Protein AF-A0A1B6PD54-F1 (afdb_monomer_lite)

pLDDT: mean 80.86, std 17.31, range [40.09, 98.44]

Secondary structure (DSSP, 8-state):
----------------TTS-SSSPPPHHHHHHHHHSBTTB---HHHHHHHHHHHHHTS-TTS----HHHHHHHHS-TT--HHHHTT--PSPP---HHHHHHHHHHHHHHHHHHHHHHHHHHHHHHHHHHHHHHHHHHHHHHHHHHHHHHHHHHHHHHHHHHHHHHS--

Organism: Sorghum bicolor (NCBI:txid4558)

Sequence (168 aa):
MTLEPSPREDVIKLPKQEKYKDSEPTAIDLFEELHCSKTKGFSEPVKKAIEAITSASVEGGQKAKTSIEAISKVLPKSNTFLRNVGIQQPATKTTNVMKELQAELNAKKLESAGLQQELERLKAQAQESDAKVDKQAEEIESLRKISTDTQSLIRQMITFGQGQINPP

Foldseek 3Di:
DDDDDDDPPPPPPPPDPPVQPPHDDDPQNSCQVVPPDPVGGDDPLVVVLVVLAVVVVPDPDDPRCHNVNSVCSVDDPPDCVCVVVVNDDPDDPDDPVNVVVVVVVVVVVVVVVVVVVVVVVVVVVVVVVVVVVVVVVVVVVVVVVVVVVVVVVVVVVVVVVVCVVDDD

Structure (mmCIF, N/CA/C/O backbone):
data_AF-A0A1B6PD54-F1
#
_entry.id   AF-A0A1B6PD54-F1
#
loop_
_atom_site.group_PDB
_atom_site.id
_atom_site.type_symbol
_atom_site.label_atom_id
_atom_site.label_alt_id
_atom_site.label_comp_id
_atom_site.label_asym_id
_atom_site.label_entity_id
_atom_site.label_seq_id
_atom_site.pdbx_PDB_ins_code
_atom_site.Cartn_x
_atom_site.Cartn_y
_atom_site.Cartn_z
_atom_site.occupancy
_atom_site.B_iso_or_equiv
_atom_site.auth_seq_id
_atom_site.auth_comp_id
_atom_site.auth_asym_id
_atom_site.auth_atom_id
_atom_site.pdbx_PDB_model_num
ATOM 1 N N . MET A 1 1 ? -61.645 -11.854 -9.114 1.00 47.53 1 MET A N 1
ATOM 2 C CA . MET A 1 1 ? -60.333 -11.700 -8.455 1.00 47.53 1 MET A CA 1
ATOM 3 C C . MET A 1 1 ? -60.027 -10.220 -8.364 1.00 47.53 1 MET A C 1
ATOM 5 O O . MET A 1 1 ? -59.552 -9.660 -9.335 1.00 47.53 1 MET A O 1
ATOM 9 N N . THR A 1 2 ? -60.312 -9.607 -7.225 1.00 40.09 2 THR A N 1
ATOM 10 C CA . THR A 1 2 ? -59.657 -8.373 -6.779 1.00 40.09 2 THR A CA 1
ATOM 11 C C . THR A 1 2 ? -59.706 -8.430 -5.262 1.00 40.09 2 THR A C 1
ATOM 13 O O . THR A 1 2 ? -60.776 -8.456 -4.662 1.00 40.09 2 THR A O 1
ATOM 16 N N . LEU A 1 3 ? -58.525 -8.640 -4.687 1.00 40.81 3 LEU A N 1
ATOM 17 C CA . LEU A 1 3 ? -58.269 -8.739 -3.260 1.00 40.81 3 LEU A CA 1
ATOM 18 C C . LEU A 1 3 ? -58.472 -7.356 -2.638 1.00 40.81 3 LEU A C 1
ATOM 20 O O . LEU A 1 3 ? -57.759 -6.418 -2.985 1.00 40.81 3 LEU A O 1
ATOM 24 N N . GLU A 1 4 ? -59.436 -7.251 -1.731 1.00 48.56 4 GLU A N 1
ATOM 25 C CA . GLU A 1 4 ? -59.514 -6.158 -0.761 1.00 48.56 4 GLU A CA 1
ATOM 26 C C . GLU A 1 4 ? -58.259 -6.190 0.134 1.00 48.56 4 GLU A C 1
ATOM 28 O O . GLU A 1 4 ? -57.920 -7.255 0.669 1.00 48.56 4 GLU A O 1
ATOM 33 N N . PRO A 1 5 ? -57.544 -5.067 0.320 1.00 50.06 5 PRO A N 1
ATOM 34 C CA . PRO A 1 5 ? -56.481 -4.991 1.304 1.00 50.06 5 PRO A CA 1
ATOM 35 C C . PRO A 1 5 ? -57.103 -4.877 2.701 1.00 50.06 5 PRO A C 1
ATOM 37 O O . PRO A 1 5 ? -57.653 -3.848 3.076 1.00 50.06 5 PRO A O 1
ATOM 40 N N . SER A 1 6 ? -56.988 -5.946 3.491 1.00 46.81 6 SER A N 1
ATOM 41 C CA . SER A 1 6 ? -57.309 -5.922 4.921 1.00 46.81 6 SER A CA 1
ATOM 42 C C . SER A 1 6 ? -56.401 -4.909 5.634 1.00 46.81 6 SER A C 1
ATOM 44 O O . SER A 1 6 ? -55.178 -5.093 5.609 1.00 46.81 6 SER A O 1
ATOM 46 N N . PRO A 1 7 ? -56.939 -3.888 6.323 1.00 49.00 7 PRO A N 1
ATOM 47 C CA . PRO A 1 7 ? -56.131 -3.013 7.159 1.00 49.00 7 PRO A CA 1
ATOM 48 C C . PRO A 1 7 ? -55.639 -3.829 8.355 1.00 49.00 7 PRO A C 1
ATOM 50 O O . PRO A 1 7 ? -56.429 -4.254 9.197 1.00 49.00 7 PRO A O 1
ATOM 53 N N . ARG A 1 8 ? -54.331 -4.090 8.436 1.00 49.72 8 ARG A N 1
ATOM 54 C CA . ARG A 1 8 ? -53.702 -4.496 9.698 1.00 49.72 8 ARG A CA 1
ATOM 55 C C . ARG A 1 8 ? -53.468 -3.249 10.532 1.00 49.72 8 ARG A C 1
ATOM 57 O O . ARG A 1 8 ? -52.345 -2.776 10.665 1.00 49.72 8 ARG A O 1
ATOM 64 N N . GLU A 1 9 ? -54.549 -2.724 11.081 1.00 48.00 9 GLU A N 1
ATOM 65 C CA . GLU A 1 9 ? -54.476 -1.897 12.273 1.00 48.00 9 GLU A CA 1
ATOM 66 C C . GLU A 1 9 ? -54.644 -2.836 13.465 1.00 48.00 9 GLU A C 1
ATOM 68 O O . GLU A 1 9 ? -55.718 -2.947 14.055 1.00 48.00 9 GLU A O 1
ATOM 73 N N . ASP A 1 10 ? -53.566 -3.534 13.832 1.00 48.22 10 ASP A N 1
ATOM 74 C CA . ASP A 1 10 ? -53.424 -3.984 15.213 1.00 48.22 10 ASP A CA 1
ATOM 75 C C . ASP A 1 10 ? -53.195 -2.720 16.046 1.00 48.22 10 ASP A C 1
ATOM 77 O O . ASP A 1 10 ? -52.075 -2.345 16.394 1.00 48.22 10 ASP A O 1
ATOM 81 N N . VAL A 1 11 ? -54.295 -2.007 16.289 1.00 46.72 11 VAL A N 1
ATOM 82 C CA . VAL A 1 11 ? -54.391 -0.951 17.281 1.00 46.72 11 VAL A CA 1
ATOM 83 C C . VAL A 1 11 ? -53.871 -1.573 18.565 1.00 46.72 11 VAL A C 1
ATOM 85 O O . VAL A 1 11 ? -54.506 -2.466 19.133 1.00 46.72 11 VAL A O 1
ATOM 88 N N . ILE A 1 12 ? -52.699 -1.125 19.009 1.00 50.03 12 ILE A N 1
ATOM 89 C CA . ILE A 1 12 ? -52.212 -1.389 20.356 1.00 50.03 12 ILE A CA 1
ATOM 90 C C . ILE A 1 12 ? -53.325 -0.889 21.278 1.00 50.03 12 ILE A C 1
ATOM 92 O O . ILE A 1 12 ? -53.489 0.313 21.484 1.00 50.03 12 ILE A O 1
ATOM 96 N N . LYS A 1 13 ? -54.163 -1.806 21.769 1.00 49.34 13 LYS A N 1
ATOM 97 C CA . LYS A 1 13 ? -55.195 -1.509 22.758 1.00 49.34 13 LYS A CA 1
ATOM 98 C C . LYS A 1 13 ? -54.458 -1.139 24.035 1.00 49.34 13 LYS A C 1
ATOM 100 O O . LYS A 1 13 ? -54.129 -2.016 24.828 1.00 49.34 13 LYS A O 1
ATOM 105 N N . LEU A 1 14 ? -54.179 0.151 24.206 1.00 49.38 14 LEU A N 1
ATOM 106 C CA . LEU A 1 14 ? -53.697 0.708 25.460 1.00 49.38 14 LEU A CA 1
ATOM 107 C C . LEU A 1 14 ? -54.759 0.387 26.530 1.00 49.38 14 LEU A C 1
ATOM 109 O O . LEU A 1 14 ? -55.911 0.822 26.389 1.00 49.38 14 LEU A O 1
ATOM 113 N N . PRO A 1 15 ? -54.454 -0.431 27.551 1.00 49.66 15 PRO A N 1
ATOM 114 C CA . PRO A 1 15 ? -55.415 -0.746 28.592 1.00 49.66 15 PRO A CA 1
ATOM 115 C C . PRO A 1 15 ? -55.746 0.524 29.389 1.00 49.66 15 PRO A C 1
ATOM 117 O O . PRO A 1 15 ? -54.944 1.046 30.140 1.00 49.66 15 PRO A O 1
ATOM 120 N N . LYS A 1 16 ? -56.963 1.028 29.176 1.00 52.94 16 LYS A N 1
ATOM 121 C CA . LYS A 1 16 ? -57.785 1.877 30.056 1.00 52.94 16 LYS A CA 1
ATOM 122 C C . LYS A 1 16 ? -57.060 2.932 30.916 1.00 52.94 16 LYS A C 1
ATOM 124 O O . LYS A 1 16 ? -56.594 2.656 32.0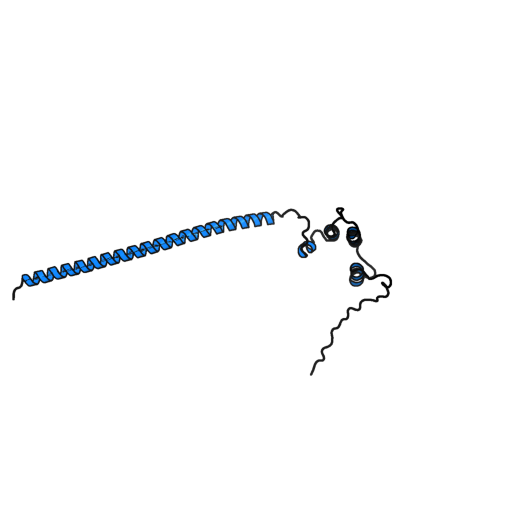18 1.00 52.94 16 LYS A O 1
ATOM 129 N N . GLN A 1 17 ? -57.253 4.192 30.520 1.00 54.22 17 GLN A N 1
ATOM 130 C CA . GLN A 1 17 ? -57.047 5.429 31.299 1.00 54.22 17 GLN A CA 1
ATOM 131 C C . GLN A 1 17 ? -57.805 5.508 32.653 1.00 54.22 17 GLN A C 1
ATOM 133 O O . GLN A 1 17 ? -57.869 6.564 33.273 1.00 54.22 17 GLN A O 1
ATOM 138 N N . GLU A 1 18 ? -58.405 4.421 33.150 1.00 59.53 18 GLU A N 1
ATOM 139 C CA . GLU A 1 18 ? -59.118 4.410 34.433 1.00 59.53 18 GLU A CA 1
ATOM 140 C C . GLU A 1 18 ? -58.188 4.458 35.648 1.00 59.53 18 GLU A C 1
ATOM 142 O O . GLU A 1 18 ? -58.605 4.938 36.698 1.00 59.53 18 GLU A O 1
ATOM 147 N N . LYS A 1 19 ? -56.950 3.971 35.514 1.00 67.94 19 LYS A N 1
ATOM 148 C CA . LYS A 1 19 ? -56.001 3.838 36.630 1.00 67.94 19 LYS A CA 1
ATOM 149 C C . LYS A 1 19 ? -55.170 5.102 36.891 1.00 67.94 19 LYS A C 1
ATOM 151 O O . LYS A 1 19 ? -54.651 5.270 37.986 1.00 67.94 19 LYS A O 1
ATOM 156 N N . TYR A 1 20 ? -55.077 5.986 35.900 1.00 74.56 20 TYR A N 1
ATOM 157 C CA . TYR A 1 20 ? -54.210 7.170 35.890 1.00 74.56 20 TYR A CA 1
ATOM 158 C C . TYR A 1 20 ? -55.018 8.476 35.832 1.00 74.56 20 TYR A C 1
ATOM 160 O O . TYR A 1 20 ? -54.598 9.454 35.223 1.00 74.56 20 TYR A O 1
ATOM 168 N N . LYS A 1 21 ? -56.216 8.498 36.433 1.00 72.25 21 LYS A N 1
ATOM 169 C CA . LYS A 1 21 ? -57.103 9.677 36.392 1.00 72.25 21 LYS A CA 1
ATOM 170 C C . LYS A 1 21 ? -56.521 10.902 37.103 1.00 72.25 21 LYS A C 1
ATOM 172 O O . LYS A 1 21 ? -56.890 12.017 36.752 1.00 72.25 21 LYS A O 1
ATOM 177 N N . ASP A 1 22 ? -55.610 10.684 38.049 1.00 75.00 22 ASP A N 1
ATOM 178 C CA . ASP A 1 22 ? -55.054 11.736 38.905 1.00 75.00 22 ASP A CA 1
ATOM 179 C C . ASP A 1 22 ? -53.647 12.206 38.474 1.00 75.00 22 ASP A C 1
ATOM 181 O O . ASP A 1 22 ? -53.182 13.243 38.940 1.00 75.00 22 ASP A O 1
ATOM 185 N N . SER A 1 23 ? -52.953 11.470 37.593 1.00 76.12 23 SER A N 1
ATOM 186 C CA . SER A 1 23 ? -51.594 11.800 37.129 1.00 76.12 23 SER A CA 1
ATOM 187 C C . SER A 1 23 ? -51.250 11.054 35.841 1.00 76.12 23 SER A C 1
ATOM 189 O O . SER A 1 23 ? -51.577 9.876 35.710 1.00 76.12 23 SER A O 1
ATOM 191 N N . GLU A 1 24 ? -50.532 11.707 34.922 1.00 84.19 24 GLU A N 1
ATOM 192 C CA . GLU A 1 24 ? -50.047 11.075 33.688 1.00 84.19 24 GLU A CA 1
ATOM 193 C C . GLU A 1 24 ? -49.037 9.955 34.016 1.00 84.19 24 GLU A C 1
ATOM 195 O O . GLU A 1 24 ? -48.168 10.158 34.873 1.00 84.19 24 GLU A O 1
ATOM 200 N N . PRO A 1 25 ? -49.145 8.766 33.389 1.00 84.12 25 PRO A N 1
ATOM 201 C CA . PRO A 1 25 ? -48.220 7.666 33.636 1.00 84.12 25 PRO A CA 1
ATOM 202 C C . PRO A 1 25 ? -46.817 8.004 33.127 1.00 84.12 25 PRO A C 1
ATOM 204 O O . PRO A 1 25 ? -46.638 8.482 32.006 1.00 84.12 25 PRO A O 1
ATOM 207 N N . THR A 1 26 ? -45.796 7.695 33.923 1.00 86.38 26 THR A N 1
ATOM 208 C CA . THR A 1 26 ? -44.404 7.816 33.486 1.00 86.38 26 THR A CA 1
ATOM 209 C C . THR A 1 26 ? -44.055 6.732 32.463 1.00 86.38 26 THR A C 1
ATOM 211 O O . THR A 1 26 ? -44.695 5.682 32.381 1.00 86.38 26 THR A O 1
ATOM 214 N N . ALA A 1 27 ? -42.969 6.932 31.710 1.00 85.75 27 ALA A N 1
ATOM 215 C CA . ALA A 1 27 ? -42.452 5.904 30.802 1.00 85.75 27 ALA A CA 1
ATOM 216 C C . ALA A 1 27 ? -42.141 4.574 31.521 1.00 85.75 27 ALA A C 1
ATOM 218 O O . ALA A 1 27 ? -42.228 3.509 30.915 1.00 85.75 27 ALA A O 1
ATOM 219 N N . ILE A 1 28 ? -41.802 4.631 32.814 1.00 86.69 28 ILE A N 1
ATOM 220 C CA . ILE A 1 28 ? -41.544 3.452 33.646 1.00 86.69 28 ILE A CA 1
ATOM 221 C C . ILE A 1 28 ? -42.857 2.746 33.995 1.00 86.69 28 ILE A C 1
ATOM 223 O O . ILE A 1 28 ? -42.914 1.523 33.892 1.00 86.69 28 ILE A O 1
ATOM 227 N N . ASP A 1 29 ? -43.910 3.501 34.324 1.00 86.88 29 ASP A N 1
ATOM 228 C CA . ASP A 1 29 ? -45.245 2.953 34.600 1.00 86.88 29 ASP A CA 1
ATOM 229 C C . ASP A 1 29 ? -45.805 2.222 33.374 1.00 86.88 29 ASP A C 1
ATOM 231 O O . ASP A 1 29 ? -46.280 1.090 33.474 1.00 86.88 29 ASP A O 1
ATOM 235 N N . LEU A 1 30 ? -45.674 2.838 32.194 1.00 88.75 30 LEU A N 1
ATOM 236 C CA . LEU A 1 30 ? -46.077 2.228 30.927 1.00 88.75 30 LEU A CA 1
ATOM 237 C C . LEU A 1 30 ? -45.253 0.974 30.618 1.00 88.75 30 LEU A C 1
ATOM 239 O O . LEU A 1 30 ? -45.799 -0.032 30.167 1.00 88.75 30 LEU A O 1
ATOM 243 N N . PHE A 1 31 ? -43.941 1.009 30.871 1.00 87.12 31 PHE A N 1
ATOM 244 C CA . PHE A 1 31 ? -43.082 -0.152 30.660 1.00 87.12 31 PHE A CA 1
ATOM 245 C C . PHE A 1 31 ? -43.459 -1.310 31.588 1.00 87.12 31 PHE A C 1
ATOM 247 O O . PHE A 1 31 ? -43.511 -2.456 31.144 1.00 87.12 31 PHE A O 1
ATOM 254 N N . GLU A 1 32 ? -43.725 -1.039 32.866 1.00 86.81 32 GLU A N 1
ATOM 255 C CA . GLU A 1 32 ? -44.137 -2.071 33.816 1.00 86.81 32 GLU A CA 1
ATOM 256 C C . GLU A 1 32 ? -45.474 -2.695 33.406 1.00 86.81 32 GLU A C 1
ATOM 258 O O . GLU A 1 32 ? -45.600 -3.918 33.400 1.00 86.81 32 GLU A O 1
ATOM 263 N N . GLU A 1 33 ? -46.442 -1.886 32.976 1.00 85.56 33 GLU A N 1
ATOM 264 C CA . GLU A 1 33 ? -47.743 -2.383 32.527 1.00 85.56 33 GLU A CA 1
ATOM 265 C C . GLU A 1 33 ? -47.652 -3.243 31.255 1.00 85.56 33 GLU A C 1
ATOM 267 O O . GLU A 1 33 ? -48.347 -4.257 31.141 1.00 85.56 33 GLU A O 1
ATOM 272 N N . LEU A 1 34 ? -46.790 -2.862 30.307 1.00 85.19 34 LEU A N 1
ATOM 273 C CA . LEU A 1 34 ? -46.661 -3.545 29.017 1.00 85.19 34 LEU A CA 1
ATOM 274 C C . LEU A 1 34 ? -45.726 -4.759 29.055 1.00 85.19 34 LEU A C 1
ATOM 276 O O . LEU A 1 34 ? -45.905 -5.692 28.271 1.00 85.19 34 LEU A O 1
ATOM 280 N N . HIS A 1 35 ? -44.721 -4.756 29.934 1.00 80.94 35 HIS A N 1
ATOM 281 C CA . HIS A 1 35 ? -43.628 -5.733 29.894 1.00 80.94 35 HIS A CA 1
ATOM 282 C C . HIS A 1 35 ? -43.456 -6.551 31.175 1.00 80.94 35 HIS A C 1
ATOM 284 O O . HIS A 1 35 ? -42.761 -7.570 31.141 1.00 80.94 35 HIS A O 1
ATOM 290 N N . CYS A 1 36 ? -44.085 -6.168 32.289 1.00 82.00 36 CYS A N 1
ATOM 291 C CA . CYS A 1 36 ? -44.110 -6.991 33.494 1.00 82.00 36 CYS A CA 1
ATOM 292 C C . CYS A 1 36 ? -45.424 -7.772 33.588 1.00 82.00 36 CYS A C 1
ATOM 294 O O . CYS A 1 36 ? -46.484 -7.357 33.123 1.00 82.00 36 CYS A O 1
ATOM 296 N N . SER A 1 37 ? -45.365 -8.960 34.185 1.00 82.06 37 SER A N 1
ATOM 297 C CA . SER A 1 37 ? -46.586 -9.732 34.416 1.00 82.06 37 SER A CA 1
ATOM 298 C C . SER A 1 37 ? -47.415 -9.078 35.525 1.00 82.06 37 SER A C 1
ATOM 300 O O . SER A 1 37 ? -46.859 -8.545 36.482 1.00 82.06 37 SER A O 1
ATOM 302 N N . LYS A 1 38 ? -48.745 -9.213 35.472 1.00 74.88 38 LYS A N 1
ATOM 303 C CA . LYS A 1 38 ? -49.665 -8.630 36.473 1.00 74.88 38 LYS A CA 1
ATOM 304 C C . LYS A 1 38 ? -49.376 -9.051 37.920 1.00 74.88 38 LYS A C 1
ATOM 306 O O . LYS A 1 38 ? -49.811 -8.383 38.849 1.00 74.88 38 LYS A O 1
ATOM 311 N N . THR A 1 39 ? -48.689 -10.174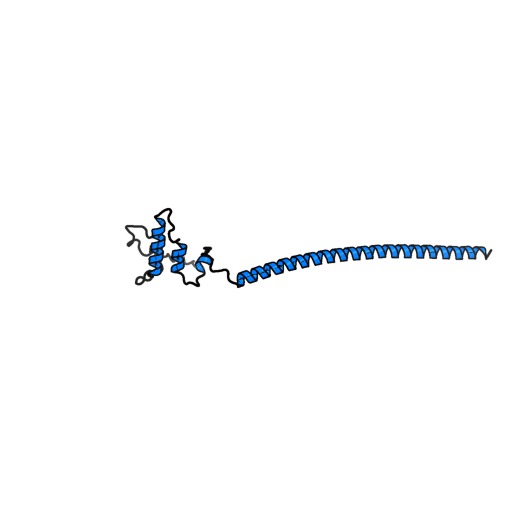 38.109 1.00 77.81 39 THR A N 1
ATOM 312 C CA . THR A 1 39 ? -48.351 -10.747 39.419 1.00 77.81 39 THR A CA 1
ATOM 313 C C . THR A 1 39 ? -46.896 -10.519 39.820 1.00 77.81 39 THR A C 1
ATOM 315 O O . THR A 1 39 ? -46.540 -10.740 40.976 1.00 77.81 39 THR A O 1
ATOM 318 N N . LYS A 1 40 ? -46.039 -10.094 38.886 1.00 78.31 40 LYS A N 1
ATOM 319 C CA . LYS A 1 40 ? -44.600 -9.933 39.094 1.00 78.31 40 LYS A CA 1
ATOM 320 C C . LYS A 1 40 ? -44.132 -8.684 38.359 1.00 78.31 40 LYS A C 1
ATOM 322 O O . LYS A 1 40 ? -43.969 -8.724 37.140 1.00 78.31 40 LYS A O 1
ATOM 327 N N . GLY A 1 41 ? -43.946 -7.612 39.126 1.00 85.75 41 GLY A N 1
ATOM 328 C CA . GLY A 1 41 ? -43.342 -6.360 38.676 1.00 85.75 41 GLY A CA 1
ATOM 329 C C . GLY A 1 41 ? -41.821 -6.457 38.558 1.00 85.75 41 GLY A C 1
ATOM 330 O O . GLY A 1 41 ? -41.248 -7.551 38.465 1.00 85.75 41 GLY A O 1
ATOM 331 N N . PHE A 1 42 ? -41.153 -5.307 38.612 1.00 89.00 42 PHE A N 1
ATOM 332 C CA . PHE A 1 42 ? -39.691 -5.253 38.582 1.00 89.00 42 PHE A CA 1
ATOM 333 C C . PHE A 1 42 ? -39.033 -6.041 39.723 1.00 89.00 42 PHE A C 1
ATOM 335 O O . PHE A 1 42 ? -39.561 -6.166 40.830 1.00 89.00 42 PHE A O 1
ATOM 342 N N . SER A 1 43 ? -37.826 -6.547 39.469 1.00 88.25 43 SER A N 1
ATOM 343 C CA . SER A 1 43 ? -36.990 -7.113 40.527 1.00 88.25 43 SER A CA 1
ATOM 344 C C . SER A 1 43 ? -36.469 -6.008 41.454 1.00 88.25 43 SER A C 1
ATOM 346 O O . SER A 1 43 ? -36.299 -4.864 41.034 1.00 88.25 43 SER A O 1
ATOM 348 N N . GLU A 1 44 ? -36.167 -6.345 42.711 1.00 89.88 44 GLU A N 1
ATOM 349 C CA . GLU A 1 44 ? -35.633 -5.379 43.687 1.00 89.88 44 GLU A CA 1
ATOM 350 C C . GLU A 1 44 ? -34.386 -4.611 43.199 1.00 89.88 44 GLU A C 1
ATOM 352 O O . GLU A 1 44 ? -34.332 -3.393 43.380 1.00 89.88 44 GLU A O 1
ATOM 357 N N . PRO A 1 45 ? -33.410 -5.235 42.503 1.00 88.25 45 PRO A N 1
ATOM 358 C CA . PRO A 1 45 ? -32.299 -4.493 41.907 1.00 88.25 45 PRO A CA 1
ATOM 359 C C . PRO A 1 45 ? -32.742 -3.434 40.889 1.00 88.25 45 PRO A C 1
ATOM 361 O O . PRO A 1 45 ? -32.162 -2.351 40.851 1.00 88.25 45 PRO A O 1
ATOM 364 N N . VAL A 1 46 ? -33.766 -3.733 40.082 1.00 89.00 46 VAL A N 1
ATOM 365 C CA . VAL A 1 46 ? -34.295 -2.822 39.056 1.00 89.00 46 VAL A CA 1
ATOM 366 C C . VAL A 1 46 ? -35.067 -1.673 39.699 1.00 89.00 46 VAL A C 1
ATOM 368 O O . VAL A 1 46 ? -34.804 -0.524 39.358 1.00 89.00 46 VAL A O 1
ATOM 371 N N . LYS A 1 47 ? -35.921 -1.949 40.693 1.00 89.25 47 LYS A N 1
ATOM 372 C CA . LYS A 1 47 ? -36.617 -0.903 41.465 1.00 89.25 47 LYS A CA 1
ATOM 373 C C . LYS A 1 47 ? -35.634 0.074 42.109 1.00 89.25 47 LYS A C 1
ATOM 375 O O . LYS A 1 47 ? -35.769 1.282 41.954 1.00 89.25 47 LYS A O 1
ATOM 380 N N . LYS A 1 48 ? -34.589 -0.454 42.753 1.00 88.00 48 LYS A N 1
ATOM 381 C CA . LYS A 1 48 ? -33.541 0.354 43.390 1.00 88.00 48 LYS A CA 1
ATOM 382 C C . LYS A 1 48 ? -32.755 1.202 42.387 1.00 88.00 48 LYS A C 1
ATOM 384 O O . LYS A 1 48 ? -32.323 2.304 42.716 1.00 88.00 48 LYS A O 1
ATOM 389 N N . ALA A 1 49 ? -32.528 0.688 41.178 1.00 87.75 49 ALA A N 1
ATOM 390 C CA . ALA A 1 49 ? -31.873 1.451 40.121 1.00 87.75 49 ALA A CA 1
ATOM 391 C C . ALA A 1 49 ? -32.772 2.581 39.600 1.00 87.75 49 ALA A C 1
ATOM 393 O O . ALA A 1 49 ? -32.283 3.693 39.428 1.00 87.75 49 ALA A O 1
ATOM 394 N N . ILE A 1 50 ? -34.066 2.314 39.406 1.00 88.00 50 ILE A N 1
ATOM 395 C CA . ILE A 1 50 ? -35.065 3.319 39.024 1.00 88.00 50 ILE A CA 1
ATOM 396 C C . ILE A 1 50 ? -35.124 4.440 40.067 1.00 88.00 50 ILE A C 1
ATOM 398 O O . ILE A 1 50 ? -34.966 5.601 39.710 1.00 88.00 50 ILE A O 1
ATOM 402 N N . GLU A 1 51 ? -35.256 4.100 41.352 1.00 87.56 51 GLU A N 1
ATOM 403 C CA . GLU A 1 51 ? -35.272 5.073 42.452 1.00 87.56 51 GLU A CA 1
ATOM 404 C C . GLU A 1 51 ? -34.002 5.933 42.461 1.00 87.56 51 GLU A C 1
ATOM 406 O O . GLU A 1 51 ? -34.079 7.158 42.489 1.00 87.56 51 GLU A O 1
ATOM 411 N N . ALA A 1 52 ? -32.824 5.310 42.340 1.00 84.56 52 ALA A N 1
ATOM 412 C CA . ALA A 1 52 ? -31.557 6.035 42.303 1.00 84.56 52 ALA A CA 1
ATOM 413 C C . ALA A 1 52 ? -31.458 7.017 41.121 1.00 84.56 52 ALA A C 1
ATOM 415 O O . ALA A 1 52 ? -30.87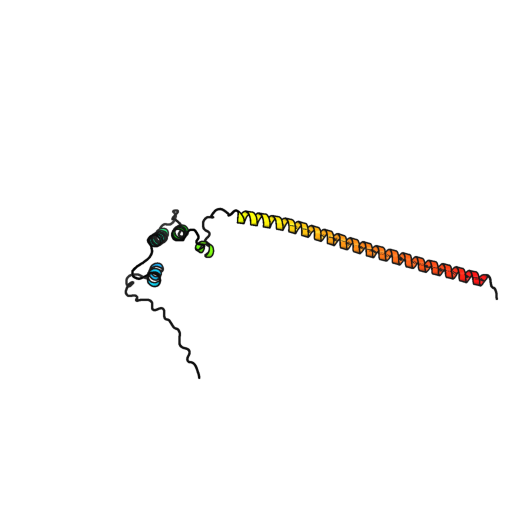8 8.089 41.277 1.00 84.56 52 ALA A O 1
ATOM 416 N N . ILE A 1 53 ? -32.005 6.662 39.953 1.00 82.25 53 ILE A N 1
ATOM 417 C CA . ILE A 1 53 ? -32.019 7.524 38.762 1.00 82.25 53 ILE A CA 1
ATOM 418 C C . ILE A 1 53 ? -33.013 8.677 38.945 1.00 82.25 53 ILE A C 1
ATOM 420 O O . ILE A 1 53 ? -32.673 9.822 38.650 1.00 82.25 53 ILE A O 1
ATOM 424 N N . THR A 1 54 ? -34.209 8.399 39.469 1.00 80.56 54 THR A N 1
ATOM 425 C CA . THR A 1 54 ? -35.258 9.407 39.676 1.00 80.56 54 THR A CA 1
ATOM 426 C C . THR A 1 54 ? -34.879 10.406 40.775 1.00 80.56 54 THR A C 1
ATOM 428 O O . THR A 1 54 ? -35.041 11.609 40.586 1.00 80.56 54 THR A O 1
ATOM 431 N N . SER A 1 55 ? -34.297 9.951 41.892 1.00 73.81 55 SER A N 1
ATOM 432 C CA . SER A 1 55 ? -33.846 10.832 42.982 1.00 73.81 55 SER A CA 1
ATOM 433 C C . SER A 1 55 ? -32.633 11.690 42.605 1.00 73.81 55 SER A C 1
ATOM 435 O O . SER A 1 55 ? -32.511 12.818 43.075 1.00 73.81 55 SER A O 1
ATOM 437 N N . ALA A 1 56 ? -31.744 11.198 41.734 1.00 63.62 56 ALA A N 1
ATOM 438 C CA . ALA A 1 56 ? -30.572 11.951 41.278 1.00 63.62 56 ALA A CA 1
ATOM 439 C C . ALA A 1 56 ? -30.920 13.160 40.387 1.00 63.62 56 ALA A C 1
ATOM 441 O O . ALA A 1 56 ? -30.079 14.036 40.202 1.00 63.62 56 ALA A O 1
ATOM 442 N N . SER A 1 57 ? -32.142 13.230 39.848 1.00 56.72 57 SER A N 1
ATOM 443 C CA . SER A 1 57 ? -32.580 14.334 38.987 1.00 56.72 57 SER A CA 1
ATOM 444 C C . SER A 1 57 ? -33.019 15.593 39.758 1.00 56.72 57 SER A C 1
ATOM 446 O O . SER A 1 57 ? -33.367 16.584 39.118 1.00 56.72 57 SER A O 1
ATOM 448 N N . VAL A 1 58 ? -33.024 15.568 41.101 1.00 56.91 58 VAL A N 1
ATOM 449 C CA . VAL A 1 58 ? -33.591 16.637 41.951 1.00 56.91 58 VAL A CA 1
ATOM 450 C C . VAL A 1 58 ? -32.531 17.542 42.600 1.00 56.91 58 VAL A C 1
ATOM 452 O O . VAL A 1 58 ? -32.823 18.701 42.879 1.00 56.91 58 VAL A O 1
ATOM 455 N N . GLU A 1 59 ? -31.285 17.095 42.782 1.00 48.22 59 GLU A N 1
ATOM 456 C CA . GLU A 1 59 ? -30.238 17.911 43.419 1.00 48.22 59 GLU A CA 1
ATOM 457 C C . GLU A 1 59 ? -29.106 18.272 42.453 1.00 48.22 59 GLU A C 1
ATOM 459 O O . GLU A 1 59 ? -28.245 17.464 42.098 1.00 48.22 59 GLU A O 1
ATOM 464 N N . GLY A 1 60 ? -29.087 19.544 42.053 1.00 48.50 60 GLY A N 1
ATOM 465 C CA . GLY A 1 60 ? -27.954 20.151 41.375 1.00 48.50 60 GLY A CA 1
ATOM 466 C C . GLY A 1 60 ? -26.705 20.150 42.260 1.00 48.50 60 GLY A C 1
ATOM 467 O O . GLY A 1 60 ? -26.667 20.805 43.296 1.00 48.50 60 GLY A O 1
ATOM 468 N N . GLY A 1 61 ? -25.650 19.473 41.801 1.00 49.59 61 GLY A N 1
ATOM 469 C CA . GLY A 1 61 ? -24.270 19.842 42.136 1.00 49.59 61 GLY A CA 1
ATOM 470 C C . GLY A 1 61 ? -23.452 18.896 43.019 1.00 49.59 61 GLY A C 1
ATOM 471 O O . GLY A 1 61 ? -22.256 19.139 43.166 1.00 49.59 61 GLY A O 1
ATOM 472 N N . GLN A 1 62 ? -23.999 17.802 43.556 1.00 41.69 62 GLN A N 1
ATOM 473 C CA . GLN A 1 62 ? -23.200 16.792 44.273 1.00 41.69 62 GLN A CA 1
ATOM 474 C C . GLN A 1 62 ? -23.088 15.499 43.461 1.00 41.69 62 GLN A C 1
ATOM 476 O O . GLN A 1 62 ? -23.956 15.211 42.645 1.00 41.69 62 GLN A O 1
ATOM 481 N N . LYS A 1 63 ? -21.990 14.744 43.642 1.00 48.12 63 LYS A N 1
ATOM 482 C CA . LYS A 1 63 ? -21.624 13.521 42.894 1.00 48.12 63 LYS A CA 1
ATOM 483 C C . LYS A 1 63 ? -22.640 12.392 43.134 1.00 48.12 63 LYS A C 1
ATOM 485 O O . LYS A 1 63 ? -22.341 11.392 43.784 1.00 48.12 63 LYS A O 1
ATOM 490 N N . ALA A 1 64 ? -23.850 12.569 42.618 1.00 49.88 64 ALA A N 1
ATOM 491 C CA . ALA A 1 64 ? -24.866 11.551 42.504 1.00 49.88 64 ALA A CA 1
ATOM 492 C C . ALA A 1 64 ? -24.270 10.403 41.686 1.00 49.88 64 ALA A C 1
ATOM 494 O O . ALA A 1 64 ? -23.580 10.623 40.685 1.00 49.88 64 ALA A O 1
ATOM 495 N N . LYS A 1 65 ? -24.490 9.168 42.140 1.00 56.75 65 LYS A N 1
ATOM 496 C CA . LYS A 1 65 ? -24.179 7.967 41.356 1.00 56.75 65 LYS A CA 1
ATOM 497 C C . LYS A 1 65 ? -24.830 8.167 39.991 1.00 56.75 65 LYS A C 1
ATOM 499 O O . LYS A 1 65 ? -26.050 8.277 39.919 1.00 56.75 65 LYS A O 1
ATOM 504 N N . THR A 1 66 ? -24.026 8.309 38.938 1.00 74.00 66 THR A N 1
ATOM 505 C CA . THR A 1 66 ? -24.553 8.629 37.607 1.00 74.00 66 THR A CA 1
ATOM 506 C C . THR A 1 66 ? -25.531 7.535 37.188 1.00 74.00 66 THR A C 1
ATOM 508 O O . THR A 1 66 ? -25.357 6.374 37.566 1.00 74.00 66 THR A O 1
ATOM 511 N N . SER A 1 67 ? -26.549 7.863 36.390 1.00 77.44 67 SER A N 1
ATOM 512 C CA . SER A 1 67 ? -27.519 6.873 35.892 1.00 77.44 67 SER A CA 1
ATOM 513 C C . SER A 1 67 ? -26.829 5.659 35.251 1.00 77.44 67 SER A C 1
ATOM 515 O O . SER A 1 67 ? -27.303 4.533 35.363 1.00 77.44 67 SER A O 1
ATOM 517 N N . ILE A 1 68 ? -25.637 5.866 34.680 1.00 78.75 68 ILE A N 1
ATOM 518 C CA . ILE A 1 68 ? -24.745 4.827 34.150 1.00 78.75 68 ILE A CA 1
ATOM 519 C C . ILE A 1 68 ? -24.309 3.830 35.238 1.00 78.75 68 ILE A C 1
ATOM 521 O O . ILE A 1 68 ? -24.328 2.621 35.008 1.00 78.75 68 ILE A O 1
ATOM 525 N N . GLU A 1 69 ? -23.934 4.298 36.431 1.00 81.06 69 GLU A N 1
ATOM 526 C CA . GLU A 1 69 ? -23.542 3.436 37.552 1.00 81.06 69 GLU A CA 1
ATOM 527 C C . GLU A 1 69 ? -24.733 2.632 38.096 1.00 81.06 69 GLU A C 1
ATOM 529 O O . GLU A 1 69 ? -24.582 1.455 38.432 1.00 81.06 69 GLU A O 1
ATOM 534 N N . ALA A 1 70 ? -25.923 3.239 38.159 1.00 83.56 70 ALA A N 1
ATOM 535 C CA . ALA A 1 70 ? -27.147 2.551 38.571 1.00 83.56 70 ALA A CA 1
ATOM 536 C C . ALA A 1 70 ? -27.528 1.442 37.574 1.00 83.56 70 ALA A C 1
ATOM 538 O O . ALA A 1 70 ? -27.746 0.297 37.976 1.00 83.56 70 ALA A O 1
ATOM 539 N N . ILE A 1 71 ? -27.500 1.745 36.271 1.00 82.38 71 ILE A N 1
ATOM 540 C CA . ILE A 1 71 ? -27.777 0.778 35.198 1.00 82.38 71 ILE A CA 1
ATOM 541 C C . ILE A 1 71 ? -26.723 -0.340 35.182 1.00 82.38 71 ILE A C 1
ATOM 543 O O . ILE A 1 71 ? -27.058 -1.516 35.057 1.00 82.38 71 ILE A O 1
ATOM 547 N N . SER A 1 72 ? -25.443 -0.020 35.395 1.00 82.38 72 SER A N 1
ATOM 548 C CA . SER A 1 72 ? -24.377 -1.028 35.425 1.00 82.38 72 SER A CA 1
ATOM 549 C C . SER A 1 72 ? -24.551 -2.082 36.527 1.00 82.38 72 SER A C 1
ATOM 551 O O . SER A 1 72 ? -23.959 -3.153 36.414 1.00 82.38 72 SER A O 1
ATOM 553 N N . LYS A 1 73 ? -25.319 -1.804 37.591 1.00 83.25 73 LYS A N 1
ATOM 554 C CA . LYS A 1 73 ? -25.564 -2.749 38.698 1.00 83.25 73 LYS A CA 1
ATOM 555 C C . LYS A 1 73 ? -26.682 -3.749 38.410 1.00 83.25 73 LYS A C 1
ATOM 557 O O . LYS A 1 73 ? -26.713 -4.798 39.047 1.00 83.25 73 LYS A O 1
ATOM 562 N N . VAL A 1 74 ? -27.582 -3.435 37.478 1.00 87.31 74 VAL A N 1
ATOM 563 C CA . VAL A 1 74 ? -28.686 -4.326 37.073 1.00 87.31 74 VAL A CA 1
ATOM 564 C C . VAL A 1 74 ? -28.353 -5.148 35.831 1.00 87.31 74 VAL A C 1
ATOM 566 O O . VAL A 1 74 ? -29.015 -6.145 35.552 1.00 87.31 74 VAL A O 1
ATOM 569 N N . LEU A 1 75 ? -27.304 -4.764 35.103 1.00 86.19 75 LEU A N 1
ATOM 570 C CA . LEU A 1 75 ? -26.783 -5.531 33.981 1.00 86.19 75 LEU A CA 1
ATOM 571 C C . LEU A 1 75 ? -25.839 -6.650 34.462 1.00 86.19 75 LEU A C 1
ATOM 573 O O . LEU A 1 75 ? -25.032 -6.436 35.370 1.00 86.19 75 LEU A O 1
ATOM 577 N N . PRO A 1 76 ? -25.871 -7.840 33.833 1.00 84.44 76 PRO A N 1
ATOM 578 C CA . PRO A 1 76 ? -24.843 -8.855 34.034 1.00 84.44 76 PRO A CA 1
ATOM 579 C C . PRO A 1 76 ? -23.445 -8.307 33.722 1.00 84.44 76 PRO A C 1
ATOM 581 O O . PRO A 1 76 ? -23.275 -7.521 32.793 1.00 84.44 76 PRO A O 1
ATOM 584 N N . LYS A 1 77 ? -22.417 -8.782 34.438 1.00 76.12 77 LYS A N 1
ATOM 585 C CA . LYS A 1 77 ? -21.026 -8.309 34.271 1.00 76.12 77 LYS A CA 1
ATOM 586 C C . LYS A 1 77 ? -20.463 -8.488 32.852 1.00 76.12 77 LYS A C 1
ATOM 588 O O . LYS A 1 77 ? -19.530 -7.787 32.486 1.00 76.12 77 LYS A O 1
ATOM 593 N N . SER A 1 78 ? -21.000 -9.426 32.076 1.00 75.25 78 SER A N 1
ATOM 594 C CA . SER A 1 78 ? -20.606 -9.710 30.689 1.00 75.25 78 SER A CA 1
ATOM 595 C C . SER A 1 78 ? -21.429 -8.954 29.636 1.00 75.25 78 SER A C 1
ATOM 597 O O . SER A 1 78 ? -21.247 -9.181 28.442 1.00 75.25 78 SER A O 1
ATOM 599 N N . ASN A 1 79 ? -22.364 -8.091 30.042 1.00 82.06 79 ASN A N 1
ATOM 600 C CA . ASN A 1 79 ? -23.295 -7.437 29.129 1.00 82.06 79 ASN A CA 1
ATOM 601 C C . ASN A 1 79 ? -22.625 -6.276 28.360 1.00 82.06 79 ASN A C 1
ATOM 603 O O . ASN A 1 79 ? -21.957 -5.431 28.950 1.00 82.06 79 ASN A O 1
ATOM 607 N N . THR A 1 80 ? -22.832 -6.214 27.039 1.00 82.69 80 THR A N 1
ATOM 608 C CA . THR A 1 80 ? -22.258 -5.192 26.142 1.00 82.69 80 THR A CA 1
ATOM 609 C C . THR A 1 80 ? -23.204 -4.029 25.829 1.00 82.69 80 THR A C 1
ATOM 611 O O . THR A 1 80 ? -22.843 -3.154 25.048 1.00 82.69 80 THR A O 1
ATOM 614 N N . PHE A 1 81 ? -24.409 -4.000 26.404 1.00 85.50 81 PHE A N 1
ATOM 615 C CA . PHE A 1 81 ? -25.471 -3.033 26.112 1.00 85.50 81 PHE A CA 1
ATOM 616 C C . PHE A 1 81 ? -24.974 -1.592 26.185 1.00 85.50 81 PHE A C 1
ATOM 618 O O . PHE A 1 81 ? -25.084 -0.878 25.196 1.00 85.50 81 PHE A O 1
ATOM 625 N N . LEU A 1 82 ? -24.349 -1.198 27.303 1.00 85.56 82 LEU A N 1
ATOM 626 C CA . LEU A 1 82 ? -23.845 0.166 27.496 1.00 85.56 82 LEU A CA 1
ATOM 627 C C . LEU A 1 82 ? -22.826 0.553 26.413 1.00 85.56 82 LEU A C 1
ATOM 629 O O . LEU A 1 82 ? -22.943 1.624 25.827 1.00 85.56 82 LEU A O 1
ATOM 633 N N . ARG A 1 83 ? -21.916 -0.359 26.048 1.00 82.75 83 ARG A N 1
ATOM 634 C CA . ARG A 1 83 ? -20.968 -0.148 24.944 1.00 82.75 83 ARG A CA 1
ATOM 635 C C . ARG A 1 83 ? -21.678 0.002 23.593 1.00 82.75 83 ARG A C 1
ATOM 637 O O . ARG A 1 83 ? -21.306 0.876 22.818 1.00 82.75 83 ARG A O 1
ATOM 644 N N . ASN A 1 84 ? -22.682 -0.830 23.318 1.00 84.56 84 ASN A N 1
ATOM 645 C CA . ASN A 1 84 ? -23.422 -0.825 22.052 1.00 84.56 84 ASN A CA 1
ATOM 646 C C . ASN A 1 84 ? -24.263 0.447 21.871 1.00 84.56 84 ASN A C 1
ATOM 648 O O . ASN A 1 84 ? -24.406 0.916 20.748 1.00 84.56 84 ASN A O 1
ATOM 652 N N . VAL A 1 85 ? -24.768 1.034 22.962 1.00 82.88 85 VAL A N 1
ATOM 653 C CA . VAL A 1 85 ? -25.478 2.326 22.938 1.00 82.88 85 VAL A CA 1
ATOM 654 C C . VAL A 1 85 ? -24.533 3.535 23.035 1.00 82.88 85 VAL A C 1
ATOM 656 O O . VAL A 1 85 ? -24.979 4.654 23.262 1.00 82.88 85 VAL A O 1
ATOM 659 N N . GLY A 1 86 ? -23.220 3.325 22.882 1.00 81.88 86 GLY A N 1
ATOM 660 C CA . GLY A 1 86 ? -22.213 4.391 22.875 1.00 81.88 86 GLY A CA 1
ATOM 661 C C . GLY A 1 86 ? -21.810 4.919 24.256 1.00 81.88 86 GLY A C 1
ATOM 662 O O . GLY A 1 86 ? -21.022 5.859 24.346 1.00 81.88 86 GLY A O 1
ATOM 663 N N . ILE A 1 87 ? -22.294 4.314 25.342 1.00 81.25 87 ILE A N 1
ATOM 664 C CA . ILE A 1 87 ? -21.943 4.687 26.713 1.00 81.25 87 ILE A CA 1
ATOM 665 C C . ILE A 1 87 ? -20.663 3.943 27.116 1.00 81.25 87 ILE A C 1
ATOM 667 O O . ILE A 1 87 ? -20.667 2.743 27.404 1.00 81.25 87 ILE A O 1
ATOM 671 N N . GLN A 1 88 ? -19.543 4.665 27.160 1.00 69.50 88 GLN A N 1
ATOM 672 C CA . GLN A 1 88 ? -18.281 4.123 27.665 1.00 69.50 88 GLN A CA 1
ATOM 673 C C . GLN A 1 88 ? -18.365 3.929 29.182 1.00 69.50 88 GLN A C 1
ATOM 675 O O . GLN A 1 88 ? -18.429 4.886 29.951 1.00 69.50 88 GLN A O 1
ATOM 680 N N . GLN A 1 89 ? -18.354 2.671 29.621 1.00 67.75 89 GLN A N 1
ATOM 681 C CA . GLN A 1 89 ? -18.122 2.346 31.025 1.00 67.75 89 GLN A CA 1
ATOM 682 C C . GLN A 1 89 ? -16.673 2.700 31.405 1.00 67.75 89 GLN A C 1
ATOM 684 O O . GLN A 1 89 ? -15.783 2.566 30.557 1.00 67.75 89 GLN A O 1
ATOM 689 N N . PRO A 1 90 ? -16.404 3.131 32.656 1.00 57.44 90 PRO A N 1
ATOM 690 C CA . PRO A 1 90 ? -15.043 3.389 33.116 1.00 57.44 90 PRO A CA 1
ATOM 691 C C . PRO A 1 90 ? -14.187 2.144 32.875 1.00 57.44 90 PRO A C 1
ATOM 693 O O . PRO A 1 90 ? -14.531 1.043 33.304 1.00 57.44 90 PRO A O 1
ATOM 696 N N . ALA A 1 91 ? -13.120 2.340 32.102 1.00 51.88 91 ALA A N 1
ATOM 697 C CA . ALA A 1 91 ? -12.410 1.293 31.390 1.00 51.88 91 ALA A CA 1
ATOM 698 C C . ALA A 1 91 ? -12.042 0.097 32.283 1.00 51.88 91 ALA A C 1
ATOM 700 O O . ALA A 1 91 ? -11.214 0.193 33.192 1.00 51.88 91 ALA A O 1
ATOM 701 N N . THR A 1 92 ? -12.589 -1.075 31.963 1.00 57.56 92 THR A N 1
ATOM 702 C CA . THR A 1 92 ? -11.918 -2.331 32.293 1.00 57.56 92 THR A CA 1
ATOM 703 C C . THR A 1 92 ? -10.560 -2.331 31.603 1.00 57.56 92 THR A C 1
ATOM 705 O O . THR A 1 92 ? -10.484 -2.122 30.393 1.00 57.56 92 THR A O 1
ATOM 708 N N . LYS A 1 93 ? -9.512 -2.532 32.409 1.00 62.41 93 LYS A N 1
ATOM 709 C CA . LYS A 1 93 ? -8.094 -2.683 32.048 1.00 62.41 93 LYS A CA 1
ATOM 710 C C . LYS A 1 93 ? -7.918 -3.123 30.591 1.00 62.41 93 LYS A C 1
ATOM 712 O O . LYS A 1 93 ? -8.378 -4.204 30.230 1.00 62.41 93 LYS A O 1
ATOM 717 N N . THR A 1 94 ? -7.245 -2.294 29.788 1.00 53.91 94 THR A N 1
ATOM 718 C CA . THR A 1 94 ? -6.821 -2.613 28.418 1.00 53.91 94 THR A CA 1
ATOM 719 C C . THR A 1 94 ? -6.316 -4.050 28.367 1.00 53.91 94 THR A C 1
ATOM 721 O O . THR A 1 94 ? -5.340 -4.387 29.042 1.00 53.91 94 THR A O 1
ATOM 724 N N . THR A 1 95 ? -7.015 -4.906 27.624 1.00 71.31 95 THR A N 1
ATOM 725 C CA . THR A 1 95 ? -6.652 -6.317 27.506 1.00 71.31 95 THR A CA 1
ATOM 726 C C . THR A 1 95 ? -5.307 -6.424 26.794 1.00 71.31 95 THR A C 1
ATOM 728 O O . THR A 1 95 ? -4.991 -5.617 25.918 1.00 71.31 95 THR A O 1
ATOM 731 N N . ASN A 1 96 ? -4.497 -7.416 27.169 1.00 80.31 96 ASN A N 1
ATOM 732 C CA . ASN A 1 96 ? -3.180 -7.645 26.562 1.00 80.31 96 ASN A CA 1
ATOM 733 C C . ASN A 1 96 ? -3.265 -7.737 25.025 1.00 80.31 96 ASN A C 1
ATOM 735 O O . ASN A 1 96 ? -2.423 -7.170 24.338 1.00 80.31 96 ASN A O 1
ATOM 739 N N . VAL A 1 97 ? -4.366 -8.297 24.512 1.00 82.88 97 VAL A N 1
ATOM 740 C CA . VAL A 1 97 ? -4.700 -8.383 23.081 1.00 82.88 97 VAL A CA 1
ATOM 741 C C . VAL A 1 97 ? -4.701 -7.016 22.387 1.00 82.88 97 VAL A C 1
ATOM 743 O O . VAL A 1 97 ? -4.187 -6.879 21.284 1.00 82.88 97 VAL A O 1
ATOM 746 N N . MET A 1 98 ? -5.244 -5.971 23.019 1.00 86.31 98 MET A N 1
ATOM 747 C CA . MET A 1 98 ? -5.299 -4.639 22.404 1.00 86.31 98 MET A CA 1
ATOM 748 C C . MET A 1 98 ? -3.911 -3.995 22.305 1.00 86.31 98 MET A C 1
ATOM 750 O O . MET A 1 98 ? -3.628 -3.288 21.342 1.00 86.31 98 MET A O 1
ATOM 754 N N . LYS A 1 99 ? -3.037 -4.245 23.289 1.00 86.56 99 LYS A N 1
ATOM 755 C CA . LYS A 1 99 ? -1.653 -3.749 23.270 1.00 86.56 99 LYS A CA 1
ATOM 756 C C . LYS A 1 99 ? -0.820 -4.460 22.207 1.00 86.56 99 LYS A C 1
ATOM 758 O O . LYS A 1 99 ? -0.046 -3.808 21.516 1.00 86.56 99 LYS A O 1
ATOM 763 N N . GLU A 1 100 ? -1.007 -5.768 22.074 1.00 90.12 100 GLU A N 1
ATOM 764 C CA . GLU A 1 100 ? -0.335 -6.597 21.075 1.00 90.12 100 GLU A CA 1
ATOM 765 C C . GLU A 1 100 ? -0.722 -6.183 19.650 1.00 90.12 100 GLU A C 1
ATOM 767 O O . GLU A 1 100 ? 0.152 -5.838 18.860 1.00 90.12 100 GLU A O 1
ATOM 772 N N . LEU A 1 101 ? -2.024 -6.049 19.369 1.00 95.06 101 LEU A N 1
ATOM 773 C CA . LEU A 1 101 ? -2.513 -5.547 18.078 1.00 95.06 101 LEU A CA 1
ATOM 774 C C . LEU A 1 101 ? -1.984 -4.144 17.751 1.00 95.06 101 LEU A C 1
ATOM 776 O O . LEU A 1 101 ? -1.684 -3.836 16.599 1.00 95.06 101 LEU A O 1
ATOM 780 N N . GLN A 1 102 ? -1.853 -3.278 18.758 1.00 91.62 102 GLN A N 1
ATOM 781 C CA . GLN A 1 102 ? -1.304 -1.939 18.563 1.00 91.62 102 GLN A CA 1
ATOM 782 C C . GLN A 1 102 ? 0.193 -1.970 18.224 1.00 91.62 102 GLN A C 1
ATOM 784 O O . GLN A 1 102 ? 0.646 -1.177 17.395 1.00 91.62 102 GLN A O 1
ATOM 789 N N . ALA A 1 103 ? 0.957 -2.867 18.851 1.00 94.75 103 ALA A N 1
ATOM 790 C CA . ALA A 1 103 ? 2.370 -3.064 18.549 1.00 94.75 103 ALA A CA 1
ATOM 791 C C . ALA A 1 103 ? 2.560 -3.627 17.134 1.00 94.75 103 ALA A C 1
ATOM 793 O O . ALA A 1 103 ? 3.367 -3.098 16.371 1.00 94.75 103 ALA A O 1
ATOM 794 N N . GLU A 1 104 ? 1.762 -4.625 16.755 1.00 95.12 104 GLU A N 1
ATOM 795 C CA . GLU A 1 104 ? 1.805 -5.239 15.427 1.00 95.12 104 GLU A CA 1
ATOM 796 C C . GLU A 1 104 ? 1.418 -4.246 14.321 1.00 95.12 104 GLU A C 1
ATOM 798 O O . GLU A 1 104 ? 2.096 -4.151 13.296 1.00 95.12 104 GLU A O 1
ATOM 803 N N . LEU A 1 105 ? 0.401 -3.408 14.555 1.00 95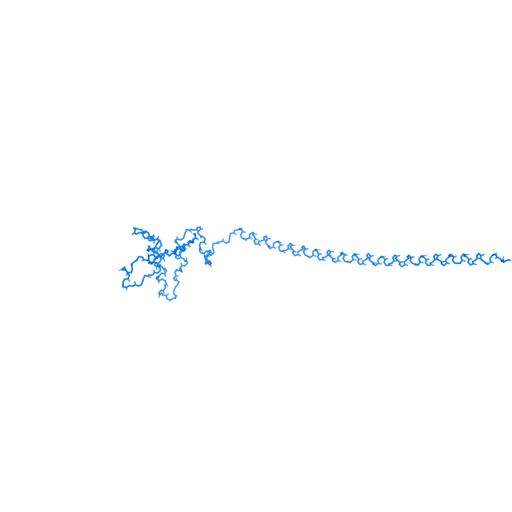.94 105 LEU A N 1
ATOM 804 C CA . LEU A 1 105 ? 0.032 -2.337 13.626 1.00 95.94 105 LEU A CA 1
ATOM 805 C C . LEU A 1 105 ? 1.181 -1.342 13.407 1.00 95.94 105 LEU A C 1
ATOM 807 O O . LEU A 1 105 ? 1.411 -0.894 12.282 1.00 95.94 105 LEU A O 1
ATOM 811 N N . ASN A 1 106 ? 1.898 -0.979 14.471 1.00 95.50 106 ASN A N 1
ATOM 812 C CA . ASN A 1 106 ? 3.029 -0.057 14.382 1.00 95.50 106 ASN A CA 1
ATOM 813 C C . ASN A 1 106 ? 4.224 -0.693 13.660 1.00 95.50 106 ASN A C 1
ATOM 815 O O . ASN A 1 106 ? 4.832 -0.035 12.817 1.00 95.50 106 ASN A O 1
ATOM 819 N N . ALA A 1 107 ? 4.517 -1.968 13.935 1.00 96.94 107 ALA A N 1
ATOM 820 C CA . ALA A 1 107 ? 5.555 -2.719 13.233 1.00 96.94 107 ALA A CA 1
ATOM 821 C C . ALA A 1 107 ? 5.266 -2.786 11.727 1.00 96.94 107 ALA A C 1
ATOM 823 O O . ALA A 1 107 ? 6.121 -2.435 10.917 1.00 96.94 107 ALA A O 1
ATOM 824 N N . LYS A 1 108 ? 4.022 -3.105 11.351 1.00 96.00 108 LYS A N 1
ATOM 825 C CA . LYS A 1 108 ? 3.602 -3.172 9.947 1.00 96.00 108 LYS A CA 1
ATOM 826 C C . LYS A 1 108 ? 3.662 -1.819 9.234 1.00 96.00 108 LYS A C 1
ATOM 828 O O . LYS A 1 108 ? 3.992 -1.755 8.054 1.00 96.00 108 LYS A O 1
ATOM 833 N N . LYS A 1 109 ? 3.366 -0.715 9.931 1.00 97.06 109 LYS A N 1
ATOM 834 C CA . LYS A 1 109 ? 3.531 0.640 9.373 1.00 97.06 109 LYS A CA 1
ATOM 835 C C . LYS A 1 109 ? 4.995 0.966 9.088 1.00 97.06 109 LYS A C 1
ATOM 837 O O . LYS A 1 109 ? 5.287 1.536 8.042 1.00 97.06 109 LYS A O 1
ATOM 842 N N . LEU A 1 110 ? 5.892 0.608 10.006 1.00 96.75 110 LEU A N 1
ATOM 843 C CA . LEU A 1 110 ? 7.325 0.824 9.829 1.00 96.75 110 LEU A CA 1
ATOM 844 C C . LEU A 1 110 ? 7.873 -0.016 8.668 1.00 96.75 110 LEU A C 1
ATOM 846 O O . LEU A 1 110 ? 8.589 0.508 7.820 1.00 96.75 110 LEU A O 1
ATOM 850 N N . GLU A 1 111 ? 7.478 -1.287 8.593 1.00 97.38 111 GLU A N 1
ATOM 851 C CA . GLU A 1 111 ? 7.834 -2.180 7.487 1.00 97.38 111 GLU A CA 1
ATOM 852 C C . GLU A 1 111 ? 7.332 -1.638 6.143 1.00 97.38 111 GLU A C 1
ATOM 854 O O . GLU A 1 111 ? 8.098 -1.542 5.188 1.00 97.38 111 GLU A O 1
ATOM 859 N N . SER A 1 112 ? 6.070 -1.202 6.078 1.00 97.75 112 SER A N 1
ATOM 860 C CA . SER A 1 112 ? 5.496 -0.618 4.863 1.00 97.75 112 SER A CA 1
ATOM 861 C C . SER A 1 112 ? 6.256 0.624 4.399 1.00 97.75 112 SER A C 1
ATOM 863 O O . SER A 1 112 ? 6.435 0.804 3.197 1.00 97.75 112 SER A O 1
ATOM 865 N N . ALA A 1 113 ? 6.704 1.476 5.326 1.00 97.31 113 ALA A N 1
ATOM 866 C CA . ALA A 1 113 ? 7.521 2.638 4.988 1.00 97.31 113 ALA A CA 1
ATOM 867 C C . ALA A 1 113 ? 8.888 2.220 4.417 1.00 97.31 113 ALA A C 1
ATOM 869 O O . ALA A 1 113 ? 9.328 2.783 3.415 1.00 97.31 113 ALA A O 1
ATOM 870 N N . GLY A 1 114 ? 9.521 1.196 5.001 1.00 97.69 114 GLY A N 1
ATOM 871 C CA . GLY A 1 114 ? 10.773 0.630 4.492 1.00 97.69 114 GLY A CA 1
ATOM 872 C C . GLY A 1 114 ? 10.629 0.043 3.085 1.00 97.69 114 GLY A C 1
ATOM 873 O O . GLY A 1 114 ? 11.412 0.367 2.195 1.00 97.69 114 GLY A O 1
ATOM 874 N N . LEU A 1 115 ? 9.579 -0.747 2.844 1.00 98.25 115 LEU A N 1
ATOM 875 C CA . LEU A 1 115 ? 9.293 -1.318 1.523 1.00 98.25 115 LEU A CA 1
ATOM 876 C C . LEU A 1 115 ? 9.028 -0.240 0.467 1.00 98.25 115 LEU A C 1
ATOM 878 O O . LEU A 1 115 ? 9.448 -0.375 -0.681 1.00 98.25 115 LEU A O 1
ATOM 882 N N . GLN A 1 116 ? 8.351 0.845 0.843 1.00 98.19 116 GLN A N 1
ATOM 883 C CA . GLN A 1 116 ? 8.090 1.953 -0.070 1.00 98.19 116 GLN A CA 1
ATOM 884 C C . GLN A 1 116 ? 9.384 2.672 -0.480 1.00 98.19 116 GLN A C 1
ATOM 886 O O . GLN A 1 116 ? 9.558 2.986 -1.658 1.00 98.19 116 GLN A O 1
ATOM 891 N N . GLN A 1 117 ? 10.315 2.861 0.458 1.00 97.94 117 GLN A N 1
ATOM 892 C CA . GLN A 1 117 ? 11.639 3.417 0.175 1.00 97.94 117 GLN A CA 1
ATOM 893 C C . GLN A 1 117 ? 12.469 2.499 -0.740 1.00 97.94 117 GLN A C 1
ATOM 895 O O . GLN A 1 117 ? 13.107 2.970 -1.683 1.00 97.94 117 GLN A O 1
ATOM 900 N N . GLU A 1 118 ? 12.445 1.186 -0.493 1.00 97.94 118 GLU A N 1
ATOM 901 C CA . GLU A 1 118 ? 13.120 0.183 -1.328 1.00 97.94 118 GLU A CA 1
ATOM 902 C C . GLU A 1 118 ? 12.606 0.230 -2.777 1.00 97.94 118 GLU A C 1
ATOM 904 O O . GLU A 1 118 ? 13.392 0.216 -3.727 1.00 97.94 118 GLU A O 1
ATOM 909 N N . LEU A 1 119 ? 11.286 0.348 -2.950 1.00 98.38 119 LEU A N 1
ATOM 910 C CA . LEU A 1 119 ? 10.640 0.414 -4.258 1.00 98.38 119 LEU A CA 1
ATOM 911 C C . LEU A 1 119 ? 11.026 1.682 -5.032 1.00 98.38 119 LEU A C 1
ATOM 913 O O . LEU A 1 119 ? 11.297 1.618 -6.232 1.00 98.38 119 LEU A O 1
ATOM 917 N N . GLU A 1 120 ? 11.091 2.827 -4.353 1.00 98.25 120 GLU A N 1
ATOM 918 C CA . GLU A 1 120 ? 11.531 4.085 -4.958 1.00 98.25 120 GLU A CA 1
ATOM 919 C C . GLU A 1 120 ? 13.000 4.016 -5.397 1.00 98.25 120 GLU A C 1
ATOM 921 O O . GLU A 1 120 ? 13.330 4.382 -6.529 1.00 98.25 120 GLU A O 1
ATOM 926 N N . ARG A 1 121 ? 13.868 3.447 -4.551 1.00 98.31 121 ARG A N 1
ATOM 927 C CA . ARG A 1 121 ? 15.278 3.205 -4.883 1.00 98.31 121 ARG A CA 1
ATOM 928 C C . ARG A 1 121 ? 15.419 2.311 -6.115 1.00 98.31 121 ARG A C 1
ATOM 930 O O . ARG A 1 121 ? 16.203 2.620 -7.011 1.00 98.31 121 ARG A O 1
ATOM 937 N N . LEU A 1 122 ? 14.668 1.211 -6.169 1.00 98.25 122 LEU A N 1
ATOM 938 C CA . LEU A 1 122 ? 14.743 0.258 -7.276 1.00 98.25 122 LEU A CA 1
ATOM 939 C C . LEU A 1 122 ? 14.249 0.879 -8.588 1.00 98.25 122 LEU A C 1
ATOM 941 O O . LEU A 1 122 ? 14.851 0.664 -9.638 1.00 98.25 122 LEU A O 1
ATOM 945 N N . LYS A 1 123 ? 13.202 1.708 -8.522 1.00 98.00 123 LYS A N 1
ATOM 946 C CA . LYS A 1 123 ? 12.692 2.455 -9.675 1.00 98.00 123 LYS A CA 1
ATOM 947 C C . LYS A 1 123 ? 13.725 3.443 -10.220 1.00 98.00 123 LYS A C 1
ATOM 949 O O . LYS A 1 123 ? 13.922 3.497 -11.431 1.00 98.00 123 LYS A O 1
ATOM 954 N N . ALA A 1 124 ? 14.400 4.187 -9.343 1.00 98.06 124 ALA A N 1
ATOM 955 C CA . ALA A 1 124 ? 15.461 5.108 -9.747 1.00 98.06 124 ALA A CA 1
ATOM 956 C C . ALA A 1 124 ? 16.630 4.366 -10.415 1.00 98.06 124 ALA A C 1
ATOM 958 O O . ALA A 1 124 ? 17.111 4.786 -11.465 1.00 98.06 124 ALA A O 1
ATOM 959 N N . GLN A 1 125 ? 17.035 3.224 -9.851 1.00 98.12 125 GLN A N 1
ATOM 960 C CA . GLN A 1 125 ? 18.103 2.397 -10.411 1.00 98.12 125 GLN A CA 1
ATOM 961 C C . GLN A 1 125 ? 17.735 1.817 -11.786 1.00 98.12 125 GLN A C 1
ATOM 963 O O . GLN A 1 125 ? 18.585 1.775 -12.674 1.00 98.12 125 GLN A O 1
ATOM 968 N N . ALA A 1 126 ? 16.481 1.395 -11.978 1.00 97.62 126 ALA A N 1
ATOM 969 C CA . ALA A 1 126 ? 15.993 0.918 -13.270 1.00 97.62 126 ALA A CA 1
ATOM 970 C C . ALA A 1 126 ? 16.031 2.032 -14.327 1.00 97.62 126 ALA A C 1
ATOM 972 O O . ALA A 1 126 ? 16.616 1.844 -15.387 1.00 97.62 126 ALA A O 1
ATOM 973 N N . GLN A 1 127 ? 15.516 3.221 -13.998 1.00 97.81 127 GLN A N 1
ATOM 974 C CA . GLN A 1 127 ? 15.543 4.368 -14.908 1.00 97.81 127 GLN A CA 1
ATOM 975 C C . GLN A 1 127 ? 16.977 4.785 -15.278 1.00 97.81 127 GLN A C 1
ATOM 977 O O . GLN A 1 127 ? 17.254 5.119 -16.428 1.00 97.81 127 GLN A O 1
ATOM 982 N N . GLU A 1 128 ? 17.901 4.765 -14.315 1.00 97.56 128 GLU A N 1
ATOM 983 C CA . GLU A 1 128 ? 19.312 5.055 -14.578 1.00 97.56 128 GLU A CA 1
ATOM 984 C C . GLU A 1 128 ? 19.958 3.987 -15.475 1.00 97.56 128 GLU A C 1
ATOM 986 O O . GLU A 1 128 ? 20.757 4.314 -16.354 1.00 97.56 128 GLU A O 1
ATOM 991 N N . SER A 1 129 ? 19.622 2.712 -15.263 1.00 97.50 129 SER A N 1
ATOM 992 C CA . SER A 1 129 ? 20.093 1.607 -16.098 1.00 97.50 129 SER A CA 1
ATOM 993 C C . SER A 1 129 ? 19.599 1.744 -17.536 1.00 97.50 129 SER A C 1
ATOM 995 O O . SER A 1 129 ? 20.407 1.643 -18.456 1.00 97.50 129 SER A O 1
ATOM 997 N N . ASP A 1 130 ? 18.312 2.027 -17.732 1.00 97.81 130 ASP A N 1
ATOM 998 C CA . ASP A 1 130 ? 17.721 2.216 -19.060 1.00 97.81 130 ASP A CA 1
ATOM 999 C C . ASP A 1 130 ? 18.391 3.389 -19.792 1.00 97.81 130 ASP A C 1
ATOM 1001 O O . ASP A 1 130 ? 18.860 3.231 -20.916 1.00 97.81 130 ASP A O 1
ATOM 1005 N N . ALA A 1 131 ? 18.593 4.524 -19.111 1.00 97.50 131 ALA A N 1
ATOM 1006 C CA . ALA A 1 131 ? 19.294 5.672 -19.691 1.00 97.50 131 ALA A CA 1
ATOM 1007 C C . ALA A 1 131 ? 20.753 5.357 -20.085 1.00 97.50 131 ALA A C 1
ATOM 1009 O O . ALA A 1 131 ? 21.275 5.897 -21.064 1.00 97.50 131 ALA A O 1
ATOM 1010 N N . LYS A 1 132 ? 21.442 4.484 -19.334 1.00 97.62 132 LYS A N 1
ATOM 1011 C CA . LYS A 1 132 ? 22.792 4.018 -19.696 1.00 97.62 132 LYS A CA 1
ATOM 1012 C C . LYS A 1 132 ? 22.766 3.125 -20.931 1.00 97.62 132 LYS A C 1
ATOM 1014 O O . LYS A 1 132 ? 23.667 3.244 -21.759 1.00 97.62 132 LYS A O 1
ATOM 1019 N N . VAL A 1 133 ? 21.765 2.254 -21.049 1.00 98.00 133 VAL A N 1
ATOM 1020 C CA . VAL A 1 133 ? 21.582 1.388 -22.220 1.00 98.00 133 VAL A CA 1
ATOM 1021 C C . VAL A 1 133 ? 21.306 2.226 -23.465 1.00 98.00 133 VAL A C 1
ATOM 1023 O O . VAL A 1 133 ? 21.973 2.017 -24.477 1.00 98.00 133 VAL A O 1
ATOM 1026 N N . ASP A 1 134 ? 20.421 3.220 -23.376 1.00 97.69 134 ASP A N 1
ATOM 1027 C CA . ASP A 1 134 ? 20.118 4.127 -24.490 1.00 97.69 134 ASP A CA 1
ATOM 1028 C C . ASP A 1 134 ? 21.374 4.869 -24.961 1.00 97.69 134 ASP A C 1
ATOM 1030 O O . ASP A 1 134 ? 21.723 4.839 -26.142 1.00 97.69 134 ASP A O 1
ATOM 1034 N N . LYS A 1 135 ? 22.140 5.442 -24.024 1.00 97.62 135 LYS A N 1
ATOM 1035 C CA . LYS A 1 135 ? 23.397 6.129 -24.348 1.00 97.62 135 LYS A CA 1
ATOM 1036 C C . LYS A 1 135 ? 24.425 5.197 -25.001 1.00 97.62 135 LYS A C 1
ATOM 1038 O O . LYS A 1 135 ? 25.133 5.600 -25.922 1.00 97.62 135 LYS A O 1
ATOM 1043 N N . GLN A 1 136 ? 24.531 3.955 -24.528 1.00 98.12 136 GLN A N 1
ATOM 1044 C CA . GLN A 1 136 ? 25.416 2.961 -25.140 1.00 98.12 136 GLN A CA 1
ATOM 1045 C C . GLN A 1 136 ? 24.958 2.581 -26.552 1.00 98.12 136 GLN A C 1
ATOM 1047 O O . GLN A 1 136 ? 25.798 2.378 -27.430 1.00 98.12 136 GLN A O 1
ATOM 1052 N N . ALA A 1 137 ? 23.649 2.501 -26.795 1.00 98.00 137 ALA A N 1
ATOM 1053 C CA . ALA A 1 137 ? 23.108 2.219 -28.118 1.00 98.00 137 ALA A CA 1
ATOM 1054 C C . ALA A 1 137 ? 23.454 3.334 -29.121 1.00 98.00 137 ALA A C 1
ATOM 1056 O O . ALA A 1 137 ? 23.923 3.027 -30.220 1.00 98.00 137 ALA A O 1
ATOM 1057 N N . GLU A 1 138 ? 23.319 4.603 -28.720 1.00 98.00 138 GLU A N 1
ATOM 1058 C CA . GLU A 1 138 ? 23.710 5.765 -29.535 1.00 98.00 138 GLU A CA 1
ATOM 1059 C C . GLU A 1 138 ? 25.207 5.742 -29.896 1.00 98.00 138 GLU A C 1
ATOM 1061 O O . GLU A 1 138 ? 25.592 5.980 -31.045 1.00 98.00 138 GLU A O 1
ATOM 1066 N N . GLU A 1 139 ? 26.075 5.409 -28.935 1.00 98.12 139 GLU A N 1
ATOM 1067 C CA . GLU A 1 139 ? 27.518 5.304 -29.172 1.00 98.12 139 GLU A CA 1
ATOM 1068 C C . GLU A 1 139 ? 27.852 4.180 -30.167 1.00 98.12 139 GLU A C 1
ATOM 1070 O O . GLU A 1 139 ? 28.630 4.381 -31.105 1.00 98.12 139 GLU A O 1
ATOM 1075 N N . ILE A 1 140 ? 27.218 3.012 -30.022 1.00 98.19 140 ILE A N 1
ATOM 1076 C CA . ILE A 1 140 ? 27.391 1.881 -30.944 1.00 98.19 140 ILE A CA 1
ATOM 1077 C C . ILE A 1 140 ? 26.932 2.250 -32.358 1.00 98.19 140 ILE A C 1
ATOM 1079 O O . ILE A 1 140 ? 27.596 1.888 -33.334 1.00 98.19 140 ILE A O 1
ATOM 1083 N N . GLU A 1 141 ? 25.812 2.957 -32.493 1.00 98.19 141 GLU A N 1
ATOM 1084 C CA . GLU A 1 141 ? 25.312 3.411 -33.790 1.00 98.19 141 GLU A CA 1
ATOM 1085 C C . GLU A 1 141 ? 26.293 4.379 -34.463 1.00 98.19 141 GLU A C 1
ATOM 1087 O O . GLU A 1 141 ? 26.657 4.183 -35.628 1.00 98.19 141 GLU A O 1
ATOM 1092 N N . SER A 1 142 ? 26.802 5.360 -33.714 1.00 98.44 142 SER A N 1
ATOM 1093 C CA . SER A 1 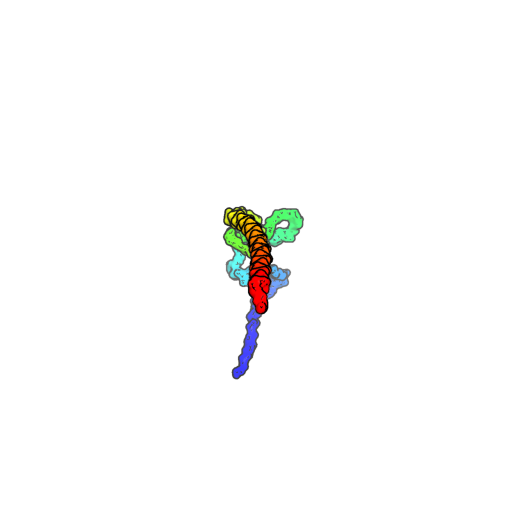142 ? 27.810 6.309 -34.197 1.00 98.44 142 SER A CA 1
ATOM 1094 C C . SER A 1 142 ? 29.076 5.597 -34.688 1.00 98.44 142 SER A C 1
ATOM 1096 O O . SER A 1 142 ? 29.540 5.826 -35.811 1.00 98.44 142 SER A O 1
ATOM 1098 N N . LEU A 1 143 ? 29.596 4.647 -33.902 1.00 98.31 143 LEU A N 1
ATOM 1099 C CA . LEU A 1 143 ? 30.770 3.856 -34.276 1.00 98.31 143 LEU A CA 1
ATOM 1100 C C . LEU A 1 143 ? 30.523 3.001 -35.528 1.00 98.31 143 LEU A C 1
ATOM 1102 O O . LEU A 1 143 ? 31.391 2.909 -36.401 1.00 98.31 143 LEU A O 1
ATOM 1106 N N . ARG A 1 144 ? 29.333 2.401 -35.668 1.00 98.25 144 ARG A N 1
ATOM 1107 C CA . ARG A 1 144 ? 28.949 1.650 -36.877 1.00 98.25 144 ARG A CA 1
ATOM 1108 C C . ARG A 1 144 ? 28.882 2.542 -38.111 1.00 98.25 144 ARG A C 1
ATOM 1110 O O . ARG A 1 144 ? 29.338 2.125 -39.181 1.00 98.25 144 ARG A O 1
ATOM 1117 N N . LYS A 1 145 ? 28.365 3.764 -37.971 1.00 98.38 145 LYS A N 1
ATOM 1118 C CA . LYS A 1 145 ? 28.334 4.746 -39.058 1.00 98.38 145 LYS A CA 1
ATOM 1119 C C . LYS A 1 145 ? 29.750 5.109 -39.504 1.00 98.38 145 LYS A C 1
ATOM 1121 O O . L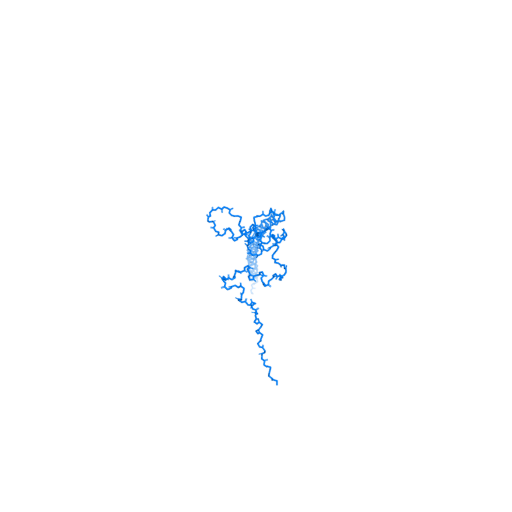YS A 1 145 ? 30.059 4.976 -40.684 1.00 98.38 145 LYS A O 1
ATOM 1126 N N . ILE A 1 146 ? 30.632 5.457 -38.565 1.00 98.06 146 ILE A N 1
ATOM 1127 C CA . ILE A 1 146 ? 32.039 5.784 -38.859 1.00 98.06 146 ILE A CA 1
ATOM 1128 C C . ILE A 1 146 ? 32.750 4.605 -39.538 1.00 98.06 146 ILE A C 1
ATOM 1130 O O . ILE A 1 146 ? 33.481 4.800 -40.510 1.00 98.06 146 ILE A O 1
ATOM 1134 N N . SER A 1 147 ? 32.514 3.375 -39.071 1.00 98.06 147 SER A N 1
ATOM 1135 C CA . SER A 1 147 ? 33.065 2.163 -39.691 1.00 98.06 147 SER A CA 1
ATOM 1136 C C . SER A 1 147 ? 32.601 2.004 -41.142 1.00 98.06 147 SER A C 1
ATOM 1138 O O . SER A 1 147 ? 33.412 1.743 -42.032 1.00 98.06 147 SER A O 1
ATOM 1140 N N . THR A 1 148 ? 31.314 2.233 -41.410 1.00 98.06 148 THR A N 1
ATOM 1141 C CA . THR A 1 148 ? 30.741 2.150 -42.763 1.00 98.06 148 THR A CA 1
ATOM 1142 C C . THR A 1 148 ? 31.311 3.231 -43.684 1.00 98.06 148 THR A C 1
ATOM 1144 O O . THR A 1 148 ? 31.740 2.920 -44.799 1.00 98.06 148 THR A O 1
ATOM 1147 N N . ASP A 1 149 ? 31.382 4.474 -43.201 1.00 97.44 149 ASP A N 1
ATOM 1148 C CA . ASP A 1 149 ? 31.934 5.620 -43.931 1.00 97.44 149 ASP A CA 1
ATOM 1149 C C . ASP A 1 149 ? 33.417 5.377 -44.280 1.00 97.44 149 ASP A C 1
ATOM 1151 O O . ASP A 1 149 ? 33.833 5.540 -45.430 1.00 97.44 149 ASP A O 1
ATOM 1155 N N . THR A 1 150 ? 34.199 4.870 -43.319 1.00 98.19 150 THR A N 1
ATOM 1156 C CA . THR A 1 150 ? 35.619 4.522 -43.510 1.00 98.19 150 THR A CA 1
ATOM 1157 C C . THR A 1 150 ? 35.795 3.418 -44.549 1.00 98.19 150 THR A C 1
ATOM 1159 O O . THR A 1 150 ? 36.623 3.527 -45.454 1.00 98.19 150 THR A O 1
ATOM 1162 N N . GLN A 1 151 ? 34.995 2.352 -44.467 1.00 97.75 151 GLN A N 1
ATOM 1163 C CA . GLN A 1 151 ? 35.040 1.270 -45.449 1.00 97.75 151 GLN A CA 1
ATOM 1164 C C . GLN A 1 151 ? 34.665 1.747 -46.858 1.00 97.75 151 GLN A C 1
ATOM 1166 O O . GLN A 1 151 ? 35.246 1.281 -47.840 1.00 97.75 151 GLN A O 1
ATOM 1171 N N . SER A 1 152 ? 33.699 2.663 -46.970 1.00 97.88 152 SER A N 1
ATOM 1172 C CA . SER A 1 152 ? 33.316 3.275 -48.244 1.00 97.88 152 SER A CA 1
ATOM 1173 C C . SER A 1 152 ? 34.485 4.043 -48.867 1.00 97.88 152 SER A C 1
ATOM 1175 O O . SER A 1 152 ? 34.833 3.802 -50.025 1.00 97.88 152 SER A O 1
ATOM 1177 N N . LEU A 1 153 ? 35.160 4.880 -48.073 1.00 97.62 153 LEU A N 1
ATOM 1178 C CA . LEU A 1 153 ? 36.333 5.641 -48.503 1.00 97.62 153 LEU A CA 1
ATOM 1179 C C . LEU A 1 153 ? 37.470 4.727 -48.985 1.00 97.62 153 LEU A C 1
ATOM 1181 O O . LEU A 1 153 ? 38.038 4.956 -50.051 1.00 97.62 153 LEU A O 1
ATOM 1185 N N . ILE A 1 154 ? 37.775 3.659 -48.240 1.00 97.06 154 ILE A N 1
ATOM 1186 C CA . ILE A 1 154 ? 38.810 2.687 -48.629 1.00 97.06 154 ILE A CA 1
ATOM 1187 C C . ILE A 1 154 ? 38.490 2.066 -49.996 1.00 97.06 154 ILE A C 1
ATOM 1189 O O . ILE A 1 154 ? 39.362 2.010 -50.863 1.00 97.06 154 ILE A O 1
ATOM 1193 N N . ARG A 1 155 ? 37.237 1.650 -50.231 1.00 96.38 155 ARG A N 1
ATOM 1194 C CA . ARG A 1 155 ? 36.813 1.095 -51.529 1.00 96.38 155 ARG A CA 1
ATOM 1195 C C . ARG A 1 155 ? 36.965 2.102 -52.674 1.00 96.38 155 ARG A C 1
ATOM 1197 O O . ARG A 1 155 ? 37.422 1.723 -53.755 1.00 96.38 155 ARG A O 1
ATOM 1204 N N . GLN A 1 156 ? 36.626 3.371 -52.443 1.00 95.88 156 GLN A N 1
ATOM 1205 C CA . GLN A 1 156 ? 36.812 4.435 -53.436 1.00 95.88 156 GLN A CA 1
ATOM 1206 C C . GLN A 1 156 ? 38.290 4.645 -53.779 1.00 95.88 156 GLN A C 1
ATOM 1208 O O . GLN A 1 156 ? 38.634 4.695 -54.959 1.00 95.88 156 GLN A O 1
ATOM 1213 N N . MET A 1 157 ? 39.171 4.698 -52.773 1.00 95.25 157 MET A N 1
ATOM 1214 C CA . MET A 1 157 ? 40.614 4.852 -52.991 1.00 95.25 157 MET A CA 1
ATOM 1215 C C . MET A 1 157 ? 41.205 3.691 -53.797 1.00 95.25 157 MET A C 1
ATOM 1217 O O . MET A 1 157 ? 41.978 3.923 -54.725 1.00 95.25 157 MET A O 1
ATOM 1221 N N . ILE A 1 158 ? 40.813 2.449 -53.487 1.00 93.69 158 ILE A N 1
ATOM 1222 C CA . ILE A 1 158 ? 41.266 1.260 -54.226 1.00 93.69 158 ILE A CA 1
ATOM 1223 C C . ILE A 1 158 ? 40.827 1.334 -55.697 1.00 93.69 158 ILE A C 1
ATOM 1225 O O . ILE A 1 158 ? 41.644 1.128 -56.593 1.00 93.69 158 ILE A O 1
ATOM 1229 N N . THR A 1 159 ? 39.560 1.677 -55.950 1.00 91.44 159 THR A N 1
ATOM 1230 C CA . THR A 1 159 ? 39.003 1.767 -57.313 1.00 91.44 159 THR A CA 1
ATOM 1231 C C . THR A 1 159 ? 39.677 2.875 -58.127 1.00 91.44 159 THR A C 1
ATOM 1233 O O . THR A 1 159 ? 40.047 2.666 -59.280 1.00 91.44 159 THR A O 1
ATOM 1236 N N . PHE A 1 160 ? 39.885 4.047 -57.518 1.00 91.44 160 PHE A N 1
ATOM 1237 C CA . PHE A 1 160 ? 40.581 5.164 -58.155 1.00 91.44 160 PHE A CA 1
ATOM 1238 C C . PHE A 1 160 ? 42.026 4.802 -58.514 1.00 91.44 160 PHE A C 1
ATOM 1240 O O . PHE A 1 160 ? 42.466 5.067 -59.631 1.00 91.44 160 PHE A O 1
ATOM 1247 N N . GLY A 1 161 ? 42.743 4.147 -57.593 1.00 86.06 161 GLY A N 1
ATOM 1248 C CA . GLY A 1 161 ? 44.099 3.664 -57.834 1.00 86.06 161 GLY A CA 1
ATOM 1249 C C . GLY A 1 161 ? 44.167 2.716 -59.030 1.00 86.06 161 GLY A C 1
ATOM 1250 O O . GLY A 1 161 ? 45.006 2.908 -59.896 1.00 86.06 161 GLY A O 1
ATOM 1251 N N . GLN A 1 162 ? 43.249 1.753 -59.141 1.00 80.31 162 GLN A N 1
ATOM 1252 C CA . GLN A 1 162 ? 43.218 0.796 -60.257 1.00 80.31 162 GLN A CA 1
ATOM 1253 C C . GLN A 1 162 ? 42.972 1.448 -61.629 1.00 80.31 162 GLN A C 1
ATOM 1255 O O . GLN A 1 162 ? 43.551 1.005 -62.620 1.00 80.31 162 GLN A O 1
ATOM 1260 N N . GLY A 1 163 ? 42.174 2.519 -61.697 1.00 73.50 163 GLY A N 1
ATOM 1261 C CA . GLY A 1 163 ? 41.933 3.269 -62.938 1.00 73.50 163 GLY A CA 1
ATOM 1262 C C . GLY A 1 163 ? 43.145 4.056 -63.456 1.00 73.50 163 GLY A C 1
ATOM 1263 O O . GLY A 1 163 ? 43.187 4.395 -64.631 1.00 73.50 163 GLY A O 1
ATOM 1264 N N . GLN A 1 164 ? 44.144 4.326 -62.609 1.00 66.75 164 GLN A N 1
ATOM 1265 C CA . GLN A 1 164 ? 45.384 5.012 -63.003 1.00 66.75 164 GLN A CA 1
ATOM 1266 C C . GLN A 1 164 ? 46.450 4.050 -63.561 1.00 66.75 164 GLN A C 1
ATOM 1268 O O . GLN A 1 164 ? 47.365 4.487 -64.252 1.00 66.75 164 GLN A O 1
ATOM 1273 N N . ILE A 1 165 ? 46.356 2.746 -63.261 1.00 67.19 165 ILE A N 1
ATOM 1274 C CA . ILE A 1 165 ? 47.369 1.736 -63.636 1.00 67.19 165 ILE A CA 1
ATOM 1275 C C . ILE A 1 165 ? 47.038 1.088 -64.996 1.00 67.19 165 ILE A C 1
ATOM 1277 O O . ILE A 1 165 ? 47.924 0.544 -65.648 1.00 67.19 165 ILE A O 1
ATOM 1281 N N . ASN A 1 166 ? 45.785 1.188 -65.452 1.00 59.22 166 ASN A N 1
ATOM 1282 C CA . ASN A 1 166 ? 45.336 0.712 -66.763 1.00 59.22 166 ASN A CA 1
ATOM 1283 C C . ASN A 1 166 ? 44.924 1.906 -67.649 1.00 59.22 166 ASN A C 1
ATOM 1285 O O . ASN A 1 166 ? 43.782 2.358 -67.533 1.00 59.22 166 ASN A O 1
ATOM 1289 N N . PRO A 1 167 ? 45.809 2.442 -68.514 1.00 58.06 167 PRO A N 1
ATOM 1290 C CA . PRO A 1 167 ? 45.403 3.418 -69.521 1.00 58.06 167 PRO A CA 1
ATOM 1291 C C . PRO A 1 167 ? 44.629 2.735 -70.675 1.00 58.06 167 PRO A C 1
ATOM 1293 O O . PRO A 1 167 ? 44.727 1.513 -70.816 1.00 58.06 167 PRO A O 1
ATOM 1296 N N . PRO A 1 168 ? 43.836 3.501 -71.458 1.00 64.69 168 PRO A N 1
ATOM 1297 C CA . PRO A 1 168 ? 43.076 2.992 -72.605 1.00 64.69 168 PRO A CA 1
ATOM 1298 C C . PRO A 1 168 ? 43.953 2.418 -73.724 1.00 64.69 168 PRO A C 1
ATOM 1300 O O . PRO A 1 168 ? 45.099 2.898 -73.894 1.00 64.69 168 PRO A O 1
#

Radius of gyration: 46.46 Å; chains: 1; bounding box: 108×32×117 Å